Protein AF-A0A183J7Q9-F1 (afdb_monomer)

pLDDT: mean 92.28, std 7.77, range [55.44, 98.06]

Nearest PDB structures (foldseek):
  7unr-assembly1_g  TM=3.067E-01  e=5.988E+00  Pseudomonas aerugin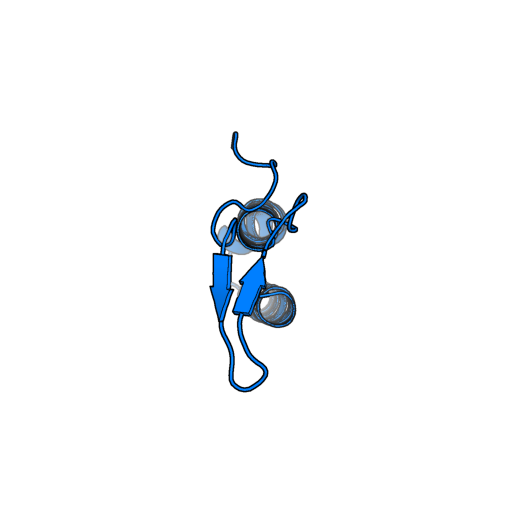osa PAO1
  8uu4-assembly1_g  TM=2.586E-01  e=5.596E+00  Listeria innocua

Mean predicted aligned error: 4.78 Å

InterPro domains:
  IPR005817 Wnt [PF00110] (2-66)
  IPR005817 Wnt [PTHR12027] (1-66)

Foldseek 3Di:
DPPQFFDPPAAAWDADPVGIDTDDDGHGPLVVVLVVLCCPVLVVLVVDPDPVSVVSNVVSVVVSVVSD

Sequence (68 aa):
MSDCHCDTRRVGRDSDASGEFFWGGCADNVHYAATFARRFIDSKDRKSRDGRALMNLHNNRAGRKVTL

Secondary structure (DSSP, 8-state):
----S-B-SS-EEEEETTEEEEE-S-B--HHHHHHHHHHHHTTTGGG--SHHHHHHHHHHHHHHHHT-

Organism: NCBI:txid241478

Structure (mmCIF, N/CA/C/O backbone):
data_AF-A0A183J7Q9-F1
#
_entry.id   AF-A0A183J7Q9-F1
#
loop_
_atom_site.group_PDB
_atom_site.id
_atom_site.type_symbol
_atom_site.label_atom_id
_atom_site.label_alt_id
_atom_site.label_comp_id
_atom_site.label_asym_id
_atom_site.label_entity_id
_atom_site.label_seq_id
_atom_site.pdbx_PDB_ins_code
_atom_site.Cartn_x
_atom_site.Cartn_y
_atom_site.Cartn_z
_atom_site.occupancy
_atom_site.B_iso_or_equiv
_atom_site.auth_seq_id
_atom_site.auth_comp_id
_atom_site.auth_asym_id
_atom_site.auth_atom_id
_atom_site.pdbx_PDB_model_num
ATOM 1 N N . MET A 1 1 ? 4.765 12.778 8.622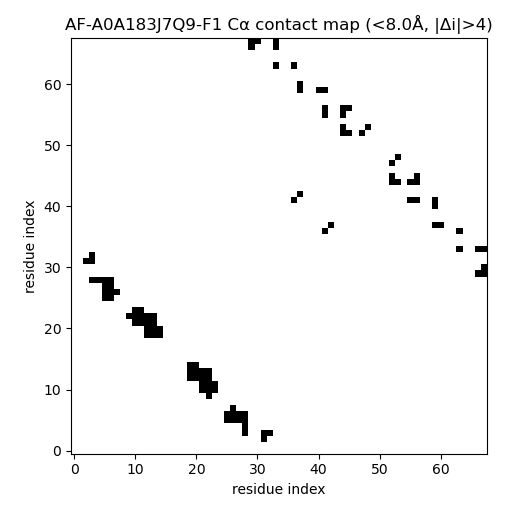 1.00 55.44 1 MET A N 1
ATOM 2 C CA . MET A 1 1 ? 4.403 11.785 7.582 1.00 55.44 1 MET A CA 1
ATOM 3 C C . MET A 1 1 ? 4.718 12.430 6.249 1.00 55.44 1 MET A C 1
ATOM 5 O O . MET A 1 1 ? 3.824 12.992 5.645 1.00 55.44 1 MET A O 1
ATOM 9 N N . SER A 1 2 ? 5.993 12.457 5.872 1.00 59.66 2 SER A N 1
ATOM 10 C CA . SER A 1 2 ? 6.498 13.302 4.778 1.00 59.66 2 SER A CA 1
ATOM 11 C C . SER A 1 2 ? 6.989 12.520 3.556 1.00 59.66 2 SER A C 1
ATOM 13 O O . SER A 1 2 ? 7.479 13.140 2.629 1.00 59.66 2 SER A O 1
ATOM 15 N N . ASP A 1 3 ? 6.809 11.197 3.520 1.00 70.62 3 ASP A N 1
ATOM 16 C CA . ASP A 1 3 ? 7.274 10.334 2.421 1.00 70.62 3 ASP A CA 1
ATOM 17 C C . ASP A 1 3 ? 6.102 9.652 1.698 1.00 70.62 3 ASP A C 1
ATOM 19 O O . ASP A 1 3 ? 5.973 8.433 1.701 1.00 70.62 3 ASP A O 1
ATOM 23 N N . CYS A 1 4 ? 5.202 10.441 1.103 1.00 84.38 4 CYS A N 1
ATOM 24 C CA . CYS A 1 4 ? 4.185 9.933 0.166 1.00 84.38 4 CYS A CA 1
ATOM 25 C C . CYS A 1 4 ? 4.677 9.902 -1.293 1.00 84.38 4 CYS A C 1
ATOM 27 O O . CYS A 1 4 ? 3.868 9.809 -2.213 1.00 84.38 4 CYS A O 1
ATOM 29 N N . HIS A 1 5 ? 5.987 10.037 -1.509 1.00 90.56 5 HIS A N 1
ATOM 30 C CA . HIS A 1 5 ? 6.590 10.054 -2.836 1.00 90.56 5 HIS A CA 1
ATOM 31 C C . HIS A 1 5 ? 6.818 8.633 -3.385 1.00 90.56 5 HIS A C 1
ATOM 33 O O . HIS A 1 5 ? 6.538 7.641 -2.706 1.00 90.56 5 HIS A O 1
ATOM 39 N N . CYS A 1 6 ? 7.333 8.560 -4.615 1.00 92.94 6 CYS A N 1
ATOM 40 C CA . CYS A 1 6 ? 7.751 7.338 -5.290 1.00 92.94 6 CYS A CA 1
ATOM 41 C C . CYS A 1 6 ? 8.642 6.465 -4.403 1.00 92.94 6 CYS A C 1
ATOM 43 O O . CYS A 1 6 ? 9.467 6.961 -3.632 1.00 92.94 6 CYS A O 1
ATOM 45 N N . ASP A 1 7 ? 8.497 5.155 -4.551 1.00 91.94 7 ASP A N 1
ATOM 46 C CA . ASP A 1 7 ? 9.383 4.191 -3.924 1.00 91.94 7 ASP A CA 1
ATOM 47 C C . ASP A 1 7 ? 10.748 4.168 -4.620 1.00 91.94 7 ASP A C 1
ATOM 49 O O . ASP A 1 7 ? 10.855 3.876 -5.810 1.00 91.94 7 ASP A O 1
ATOM 53 N N . THR A 1 8 ? 11.801 4.459 -3.861 1.00 90.56 8 THR A N 1
ATOM 54 C CA . THR A 1 8 ? 13.185 4.533 -4.346 1.00 90.56 8 THR A CA 1
ATOM 55 C C . THR A 1 8 ? 13.994 3.275 -4.036 1.00 90.56 8 THR A C 1
ATOM 57 O O . THR A 1 8 ? 15.198 3.239 -4.280 1.00 90.56 8 THR A O 1
ATOM 60 N N . ARG A 1 9 ? 13.363 2.216 -3.507 1.00 89.62 9 ARG A N 1
ATOM 61 C CA . ARG A 1 9 ? 14.055 0.958 -3.170 1.00 89.62 9 ARG A CA 1
ATOM 62 C C . ARG A 1 9 ? 14.569 0.191 -4.390 1.00 89.62 9 ARG A C 1
ATOM 64 O O . ARG A 1 9 ? 15.480 -0.617 -4.236 1.00 89.62 9 ARG A O 1
ATOM 71 N N . ARG A 1 10 ? 13.987 0.409 -5.574 1.00 88.50 10 ARG A N 1
ATOM 72 C CA . ARG A 1 10 ? 14.429 -0.183 -6.845 1.00 88.50 10 ARG A CA 1
ATOM 73 C C . ARG A 1 10 ? 14.466 0.879 -7.935 1.00 88.50 10 ARG A C 1
ATOM 75 O O . ARG A 1 10 ? 13.428 1.331 -8.400 1.00 88.50 10 ARG A O 1
ATOM 82 N N . VAL A 1 11 ? 15.671 1.269 -8.327 1.00 91.56 11 VAL A N 1
ATOM 83 C CA . VAL A 1 11 ? 15.950 2.250 -9.382 1.00 91.56 11 VAL A CA 1
ATOM 84 C C . VAL A 1 11 ? 17.286 1.902 -10.025 1.00 91.56 11 VAL A C 1
ATOM 86 O O . VAL A 1 11 ? 18.206 1.458 -9.341 1.00 91.56 11 VAL A O 1
ATOM 89 N N . GLY A 1 12 ? 17.406 2.128 -11.331 1.00 93.25 12 GLY A N 1
ATOM 90 C CA . GLY A 1 12 ? 18.630 1.850 -12.074 1.00 93.25 12 GLY A CA 1
ATOM 91 C C . GLY A 1 12 ? 18.760 0.389 -12.505 1.00 93.25 12 GLY A C 1
ATOM 92 O O . GLY A 1 12 ? 17.771 -0.323 -12.648 1.00 93.25 12 GLY A O 1
ATOM 93 N N . ARG A 1 13 ? 19.993 -0.031 -12.789 1.00 95.25 13 ARG A N 1
ATOM 94 C CA . ARG A 1 13 ? 20.301 -1.334 -13.393 1.00 95.25 13 ARG A CA 1
ATOM 95 C C . ARG A 1 13 ? 20.038 -2.484 -12.420 1.00 95.25 13 ARG A C 1
ATOM 97 O O . ARG A 1 13 ? 20.440 -2.406 -11.264 1.00 95.25 13 A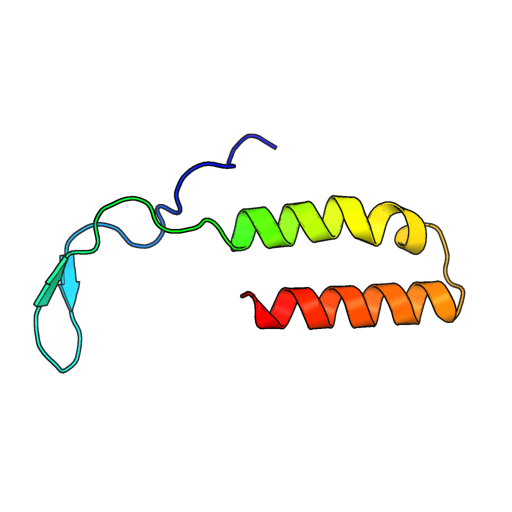RG A O 1
ATOM 104 N N . ASP A 1 14 ? 19.430 -3.549 -12.919 1.00 95.56 14 ASP A N 1
ATOM 105 C CA . ASP A 1 14 ? 19.192 -4.808 -12.210 1.00 95.56 14 ASP A CA 1
ATOM 106 C C . ASP A 1 14 ? 19.293 -5.983 -13.201 1.00 95.56 14 ASP A C 1
ATOM 108 O O . ASP A 1 14 ? 19.438 -5.773 -14.412 1.00 95.56 14 ASP A O 1
ATOM 112 N N . SER A 1 15 ? 19.276 -7.218 -12.711 1.00 95.94 15 SER A N 1
ATOM 113 C CA . SER A 1 15 ? 19.353 -8.403 -13.564 1.00 95.94 15 SER A CA 1
ATOM 114 C C . SER A 1 15 ? 18.558 -9.584 -13.020 1.00 95.94 15 SER A C 1
ATOM 116 O O . SER A 1 15 ? 18.422 -9.783 -11.814 1.00 95.94 15 SER A O 1
ATOM 118 N N . ASP A 1 16 ? 18.024 -10.387 -13.937 1.00 95.25 16 ASP A N 1
ATOM 119 C CA . ASP A 1 16 ? 17.354 -11.646 -13.630 1.00 95.25 16 ASP A CA 1
ATOM 120 C C . ASP A 1 16 ? 17.800 -12.766 -14.588 1.00 95.25 16 ASP A C 1
ATOM 122 O O . ASP A 1 16 ? 18.750 -12.612 -15.360 1.00 95.25 16 ASP A O 1
ATOM 126 N N . ALA A 1 17 ? 17.141 -13.928 -14.523 1.00 96.88 17 ALA A N 1
ATOM 127 C CA . ALA A 1 17 ? 17.461 -15.084 -15.367 1.00 96.88 17 ALA A CA 1
ATOM 128 C C . ALA A 1 17 ? 17.342 -14.806 -16.882 1.00 96.88 17 ALA A C 1
ATOM 130 O O . ALA A 1 17 ? 17.865 -15.576 -17.686 1.00 96.88 17 ALA A O 1
ATOM 131 N N . SER A 1 18 ? 16.669 -13.723 -17.267 1.00 95.62 18 SER A N 1
ATOM 132 C CA . SER A 1 18 ? 16.449 -13.286 -18.646 1.00 95.62 18 SER A CA 1
ATOM 133 C C . SER A 1 18 ? 17.488 -12.260 -19.118 1.00 95.62 18 SER A C 1
ATOM 135 O O . SER A 1 18 ? 17.517 -11.940 -20.306 1.00 95.62 18 SER A O 1
ATOM 137 N N . GLY A 1 19 ? 18.345 -11.750 -18.224 1.00 96.50 19 GLY A N 1
ATOM 138 C CA . GLY A 1 19 ? 19.406 -10.792 -18.538 1.00 96.50 19 GLY A CA 1
ATOM 139 C C . GLY A 1 19 ? 19.336 -9.503 -17.719 1.00 96.50 19 GLY A C 1
ATOM 140 O O . GLY A 1 19 ? 18.793 -9.463 -16.617 1.00 96.50 19 GLY A O 1
ATOM 141 N N . GLU A 1 20 ? 19.940 -8.439 -18.246 1.00 97.38 20 GLU A N 1
ATOM 142 C CA . GLU A 1 20 ? 19.994 -7.132 -17.587 1.00 97.38 20 GLU A CA 1
ATOM 143 C C . GLU A 1 20 ? 18.833 -6.231 -17.999 1.00 97.38 20 GLU A C 1
ATOM 145 O O . GLU A 1 20 ? 18.437 -6.188 -19.165 1.00 97.38 20 GLU A O 1
ATOM 150 N N . PHE A 1 21 ? 18.338 -5.446 -17.048 1.00 95.62 21 PHE A N 1
ATOM 151 C CA . PHE A 1 21 ? 17.288 -4.464 -17.273 1.00 95.62 21 PHE A CA 1
ATOM 152 C C . PHE A 1 21 ? 17.477 -3.235 -16.373 1.00 95.62 21 PHE A C 1
ATOM 154 O O . PHE A 1 21 ? 18.392 -3.170 -15.551 1.00 95.62 21 PHE A O 1
ATOM 161 N N . PHE A 1 22 ? 16.630 -2.221 -16.553 1.00 95.25 22 PHE A N 1
ATOM 162 C CA . PHE A 1 22 ? 16.671 -0.990 -15.766 1.00 95.25 22 PHE A CA 1
ATOM 163 C C . PHE A 1 22 ? 15.309 -0.706 -15.133 1.00 95.25 22 PHE A C 1
ATOM 165 O O . PHE A 1 22 ? 14.310 -0.545 -15.833 1.00 95.25 22 PHE A O 1
ATOM 172 N N . TRP A 1 23 ? 15.283 -0.584 -13.807 1.00 94.44 23 TRP A N 1
ATOM 173 C CA . TRP A 1 23 ? 14.190 0.038 -13.073 1.00 94.44 23 TRP A CA 1
ATOM 174 C C . TRP A 1 23 ? 14.185 1.545 -13.339 1.00 94.44 23 TRP A C 1
ATOM 176 O O . TRP A 1 23 ? 15.205 2.225 -13.189 1.00 94.44 23 TRP A O 1
ATOM 186 N N . GLY A 1 24 ? 13.023 2.085 -13.688 1.00 92.12 24 GLY A N 1
ATOM 187 C CA . GLY A 1 24 ? 12.827 3.513 -13.914 1.00 92.12 24 GLY A CA 1
ATOM 188 C C . GLY A 1 24 ? 11.394 3.943 -13.621 1.00 92.12 24 GLY A C 1
ATOM 189 O O . GLY A 1 24 ? 10.531 3.120 -13.322 1.00 92.12 24 GLY A O 1
ATOM 190 N N . GLY A 1 25 ? 11.143 5.248 -13.716 1.00 92.44 25 GLY A N 1
ATOM 191 C CA . GLY A 1 25 ? 9.838 5.836 -13.418 1.00 92.44 25 GLY A CA 1
ATOM 192 C C . GLY A 1 25 ? 9.592 6.024 -11.920 1.00 92.44 25 GLY A C 1
ATOM 193 O O . GLY A 1 25 ? 10.513 6.299 -11.155 1.00 92.44 25 GLY A O 1
ATOM 194 N N . CYS A 1 26 ? 8.325 5.919 -11.522 1.00 92.44 26 CYS A N 1
ATOM 195 C CA . CYS A 1 26 ? 7.860 6.108 -10.152 1.00 92.44 26 CYS A CA 1
ATOM 196 C C . CYS A 1 26 ? 7.129 4.842 -9.704 1.00 92.44 26 CYS A C 1
ATOM 198 O O . CYS A 1 26 ? 6.020 4.582 -10.165 1.00 92.44 26 CYS A O 1
ATOM 200 N N . ALA A 1 27 ? 7.759 4.045 -8.841 1.00 93.06 27 ALA A N 1
ATOM 201 C CA . ALA A 1 27 ? 7.118 2.876 -8.252 1.00 93.06 27 ALA A CA 1
ATOM 202 C C . ALA A 1 27 ? 6.198 3.284 -7.092 1.00 93.06 27 ALA A C 1
ATOM 204 O O . ALA A 1 27 ? 6.497 4.219 -6.341 1.00 93.06 27 ALA A O 1
ATOM 205 N N . ASP A 1 28 ? 5.094 2.560 -6.923 1.00 92.38 28 ASP A N 1
ATOM 206 C CA . ASP A 1 28 ? 4.152 2.808 -5.836 1.00 92.38 28 ASP A CA 1
ATOM 207 C C . ASP A 1 28 ? 4.785 2.524 -4.470 1.00 92.38 28 ASP A C 1
ATOM 209 O O . ASP A 1 28 ? 5.283 1.430 -4.188 1.00 92.38 28 ASP A O 1
ATOM 213 N N . ASN A 1 29 ? 4.695 3.493 -3.558 1.00 93.00 29 ASN A N 1
ATOM 214 C CA . ASN A 1 29 ? 5.167 3.334 -2.186 1.00 93.00 29 ASN A CA 1
ATOM 215 C C . ASN A 1 29 ? 4.128 2.610 -1.313 1.00 93.00 29 ASN A C 1
ATOM 217 O O . ASN A 1 29 ? 3.499 3.179 -0.412 1.00 93.00 29 ASN A O 1
ATOM 221 N N . VAL A 1 30 ? 3.959 1.312 -1.572 1.00 92.06 30 VAL A N 1
ATOM 222 C CA . VAL A 1 30 ? 3.017 0.437 -0.849 1.00 92.06 30 VAL A CA 1
ATOM 223 C C . VAL A 1 30 ? 3.331 0.339 0.648 1.00 92.06 30 VAL A C 1
ATOM 225 O O . VAL A 1 30 ? 2.426 0.203 1.474 1.00 92.06 30 VAL A O 1
ATOM 228 N N . HIS A 1 31 ? 4.600 0.495 1.037 1.00 90.56 31 HIS A N 1
ATOM 229 C CA . HIS A 1 31 ? 5.007 0.499 2.441 1.00 90.56 31 HIS A CA 1
ATOM 230 C C . HIS A 1 31 ? 4.490 1.739 3.187 1.00 90.56 31 HIS A C 1
ATOM 232 O O . HIS A 1 31 ? 3.971 1.631 4.310 1.00 90.56 31 HIS A O 1
ATOM 238 N N . TYR A 1 32 ? 4.587 2.917 2.560 1.00 92.12 32 TYR A N 1
ATOM 239 C CA . TYR A 1 32 ? 3.966 4.133 3.076 1.00 92.12 32 TYR A CA 1
ATOM 240 C C . TYR A 1 32 ? 2.453 3.949 3.201 1.00 92.12 32 TYR A C 1
ATOM 242 O O . TYR A 1 32 ? 1.907 4.170 4.287 1.00 92.12 32 TYR A O 1
ATOM 250 N N . ALA A 1 33 ? 1.790 3.479 2.140 1.00 91.94 33 ALA A N 1
ATOM 251 C CA . ALA A 1 33 ? 0.340 3.293 2.118 1.00 91.94 33 ALA A CA 1
ATOM 252 C C . ALA A 1 33 ? -0.139 2.337 3.227 1.00 91.94 33 ALA A C 1
ATOM 254 O O . ALA A 1 33 ? -1.046 2.672 3.994 1.00 91.94 33 ALA A O 1
ATOM 255 N N . ALA A 1 34 ? 0.523 1.189 3.407 1.00 93.69 34 ALA A N 1
ATOM 256 C CA . ALA A 1 34 ? 0.198 0.235 4.467 1.00 93.69 34 ALA A CA 1
ATOM 257 C C . ALA A 1 34 ? 0.417 0.826 5.871 1.00 93.69 34 ALA A C 1
ATOM 259 O O . ALA A 1 34 ? -0.382 0.605 6.790 1.00 93.69 34 ALA A O 1
ATOM 260 N N . THR A 1 35 ? 1.480 1.615 6.054 1.00 92.69 35 THR A N 1
ATOM 261 C CA . THR A 1 35 ? 1.761 2.292 7.327 1.00 92.69 35 THR A CA 1
ATOM 262 C C . THR A 1 35 ? 0.730 3.374 7.634 1.00 92.69 35 THR A C 1
ATOM 264 O O . THR A 1 35 ? 0.277 3.469 8.780 1.00 92.69 35 THR A O 1
ATOM 267 N N . PHE A 1 36 ? 0.341 4.162 6.630 1.00 93.75 36 PHE A N 1
ATOM 268 C CA . PHE A 1 36 ? -0.730 5.149 6.721 1.00 93.75 36 PHE A CA 1
ATOM 269 C C . PHE A 1 36 ? -2.045 4.476 7.121 1.00 93.75 36 PHE A C 1
ATOM 271 O O . PHE A 1 36 ? -2.622 4.824 8.152 1.00 93.75 36 PHE A O 1
ATOM 278 N N . ALA A 1 37 ? -2.463 3.447 6.376 1.00 94.38 37 ALA A N 1
ATOM 279 C CA . ALA A 1 37 ? -3.700 2.714 6.620 1.00 94.38 37 ALA A CA 1
ATOM 280 C C . ALA A 1 37 ? -3.732 2.116 8.031 1.00 94.38 37 ALA A C 1
ATOM 282 O O . ALA A 1 37 ? -4.730 2.238 8.735 1.00 94.38 37 ALA A O 1
ATOM 283 N N . ARG A 1 38 ? -2.616 1.545 8.502 1.00 95.31 38 ARG A N 1
ATOM 284 C CA . ARG A 1 38 ? -2.492 1.057 9.883 1.00 95.31 38 ARG A CA 1
ATOM 285 C C . ARG A 1 38 ? -2.675 2.163 10.918 1.00 95.31 38 ARG A C 1
ATOM 287 O O . ARG A 1 38 ? -3.305 1.936 11.941 1.00 95.31 38 ARG A O 1
ATOM 294 N N . ARG A 1 39 ? -2.089 3.343 10.711 1.00 95.00 39 ARG A N 1
ATOM 295 C CA . ARG A 1 39 ? -2.219 4.454 11.669 1.00 95.00 39 ARG A CA 1
ATOM 296 C C . ARG A 1 39 ? -3.637 5.013 11.693 1.00 95.00 39 ARG A C 1
ATOM 298 O O . ARG A 1 39 ? -4.127 5.321 12.773 1.00 95.00 39 ARG A O 1
ATOM 305 N N . PHE A 1 40 ? -4.265 5.127 10.527 1.00 95.31 40 PHE A N 1
ATOM 306 C CA . PHE A 1 40 ? -5.585 5.722 10.374 1.00 95.31 40 PHE A CA 1
ATOM 307 C C . PHE A 1 40 ? -6.710 4.757 10.771 1.00 95.31 40 PHE A C 1
ATOM 309 O O . PHE A 1 40 ? -7.456 5.041 11.706 1.00 95.31 40 PHE A O 1
ATOM 316 N N . ILE A 1 41 ? -6.799 3.595 10.118 1.00 96.38 41 ILE A N 1
ATOM 317 C CA . ILE A 1 41 ? -7.906 2.641 10.285 1.00 96.38 41 ILE A CA 1
ATOM 318 C C . ILE A 1 41 ? -7.880 2.020 11.688 1.00 96.38 41 ILE A C 1
ATOM 320 O O . ILE A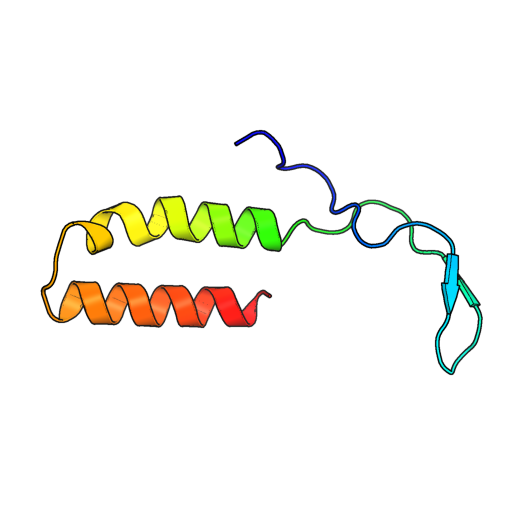 1 41 ? -8.900 2.006 12.369 1.00 96.38 41 ILE A O 1
ATOM 324 N N . ASP A 1 42 ? -6.711 1.589 12.177 1.00 97.06 42 ASP A N 1
ATOM 325 C CA . ASP A 1 42 ? -6.617 0.919 13.486 1.00 97.06 42 ASP A CA 1
ATOM 326 C C . ASP A 1 42 ? -6.758 1.903 14.671 1.00 97.06 42 ASP A C 1
ATOM 328 O O . ASP A 1 42 ? -6.769 1.483 15.829 1.00 97.06 42 ASP A O 1
ATOM 332 N N . SER A 1 43 ? -6.829 3.219 14.428 1.00 96.19 43 SER A N 1
ATOM 333 C CA . SER A 1 43 ? -6.815 4.247 15.484 1.00 96.19 43 SER A CA 1
ATOM 334 C C . SER A 1 43 ? -7.941 4.086 16.511 1.00 96.19 43 SER A C 1
ATOM 336 O O . SER A 1 43 ? -7.730 4.329 17.703 1.00 96.19 43 SER A O 1
ATOM 338 N N . LYS A 1 44 ? -9.122 3.651 16.058 1.00 92.81 44 LYS A N 1
ATOM 339 C CA . LYS A 1 44 ? -10.296 3.426 16.903 1.00 92.81 44 LYS A CA 1
ATOM 340 C C . LYS A 1 44 ? -10.163 2.139 17.717 1.00 92.81 44 LYS A C 1
ATOM 342 O O . LYS A 1 44 ? -10.355 2.168 18.930 1.00 92.81 44 LYS A O 1
ATOM 347 N N . ASP A 1 45 ? -9.790 1.038 17.068 1.00 96.19 45 ASP A N 1
ATOM 348 C CA . ASP A 1 45 ? -9.738 -0.284 17.700 1.00 96.19 45 ASP A CA 1
ATOM 349 C C . ASP A 1 45 ? -8.559 -0.427 18.677 1.00 96.19 45 ASP A C 1
ATOM 351 O O . ASP A 1 45 ? -8.668 -1.137 19.669 1.00 96.19 45 ASP A O 1
ATOM 355 N N . ARG A 1 46 ? -7.452 0.311 18.486 1.00 92.81 46 ARG A N 1
ATOM 356 C CA . ARG A 1 46 ? -6.282 0.268 19.394 1.00 92.81 46 ARG A CA 1
ATOM 357 C C . ARG A 1 46 ? -6.557 0.748 20.818 1.00 92.81 46 ARG A C 1
ATOM 359 O O . ARG A 1 46 ? -5.747 0.477 21.702 1.00 92.81 46 ARG A O 1
ATOM 366 N N . LYS A 1 47 ? -7.651 1.480 21.040 1.00 92.44 47 LYS A N 1
ATOM 367 C CA . LYS A 1 47 ? -8.051 1.966 22.369 1.00 92.44 47 LYS A CA 1
ATOM 368 C C . LYS A 1 47 ? -8.863 0.934 23.158 1.00 92.44 47 LYS A C 1
ATOM 370 O O . LYS A 1 47 ? -9.016 1.106 24.362 1.00 92.44 47 LYS A O 1
ATOM 375 N N . SER A 1 48 ? -9.371 -0.111 22.501 1.00 92.75 48 SER A N 1
ATOM 376 C CA . SER A 1 48 ? -10.175 -1.165 23.123 1.00 92.75 48 SER A CA 1
ATOM 377 C C . SER A 1 48 ? -9.432 -2.502 23.122 1.00 92.75 48 SER A C 1
ATOM 379 O O . SER A 1 48 ? -8.559 -2.759 22.295 1.00 92.75 48 SER A O 1
ATOM 381 N N . ARG A 1 49 ? -9.786 -3.366 24.074 1.00 91.75 49 ARG A N 1
ATOM 382 C CA . ARG A 1 49 ? -9.344 -4.768 24.136 1.00 91.75 49 ARG A CA 1
ATOM 383 C C . ARG A 1 49 ? -10.510 -5.752 24.058 1.00 91.75 49 ARG A C 1
ATOM 385 O O . ARG A 1 49 ? -10.346 -6.917 24.405 1.00 91.75 49 ARG A O 1
ATOM 392 N N . ASP A 1 50 ? -11.681 -5.290 23.626 1.00 96.19 50 ASP A N 1
ATOM 393 C CA . ASP A 1 50 ? -12.818 -6.173 23.386 1.00 96.19 50 ASP A CA 1
ATOM 394 C C . ASP A 1 50 ? -12.576 -7.104 22.179 1.00 96.19 50 ASP A C 1
ATOM 396 O O . ASP A 1 50 ? -11.701 -6.875 21.336 1.00 96.19 50 ASP A O 1
ATOM 400 N N . GLY A 1 51 ? -13.357 -8.185 22.098 1.00 97.31 51 GLY A N 1
ATOM 401 C CA . GLY A 1 51 ? -13.200 -9.191 21.045 1.00 97.31 51 GLY A CA 1
ATOM 402 C C . GLY A 1 51 ? -13.394 -8.634 19.630 1.00 97.31 51 GLY A C 1
ATOM 403 O O . GLY A 1 51 ? -12.723 -9.080 18.699 1.00 97.31 51 GLY A O 1
ATOM 404 N N . ARG A 1 52 ? -14.251 -7.618 19.459 1.00 96.69 52 ARG A N 1
ATOM 405 C CA . ARG A 1 52 ? -14.502 -6.988 18.156 1.00 96.69 52 ARG A CA 1
ATOM 406 C C . ARG A 1 52 ? -13.303 -6.156 17.714 1.00 96.69 52 ARG A C 1
ATOM 408 O O . ARG A 1 52 ? -12.897 -6.259 16.562 1.00 96.69 52 ARG A O 1
ATOM 415 N N . ALA A 1 53 ? -12.716 -5.378 18.615 1.00 97.44 53 ALA A N 1
ATOM 416 C CA . ALA A 1 53 ? -11.519 -4.594 18.354 1.00 97.44 53 ALA A CA 1
ATOM 417 C C . ALA A 1 53 ? -10.347 -5.503 17.961 1.00 97.44 53 ALA A C 1
ATOM 419 O O .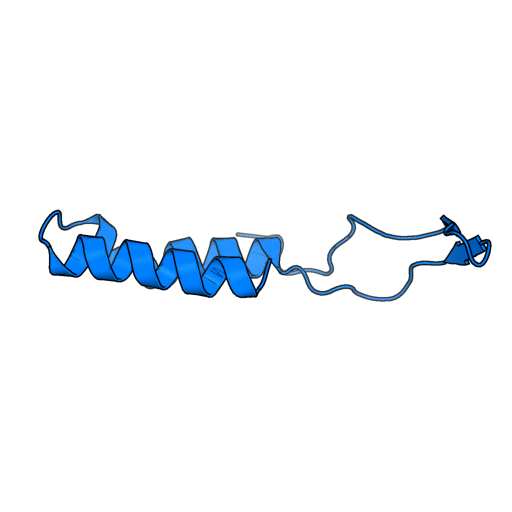 ALA A 1 53 ? -9.651 -5.231 16.984 1.00 97.44 53 ALA A O 1
ATOM 420 N N . LEU A 1 54 ? -10.169 -6.634 18.652 1.00 97.62 54 LEU A N 1
ATOM 421 C CA . LEU A 1 54 ? -9.139 -7.618 18.304 1.00 97.62 54 LEU A CA 1
ATOM 422 C C . LEU A 1 54 ? -9.381 -8.260 16.927 1.00 97.62 54 LEU A C 1
ATOM 424 O O . LEU A 1 54 ? -8.440 -8.367 16.138 1.00 97.62 54 LEU A O 1
ATOM 428 N N . MET A 1 55 ? -10.627 -8.629 16.608 1.00 98.06 55 MET A N 1
ATOM 429 C CA . MET A 1 55 ? -11.005 -9.131 15.281 1.00 98.06 55 MET A CA 1
ATOM 430 C C . MET A 1 55 ? -10.752 -8.084 14.188 1.00 98.06 55 MET A C 1
ATOM 432 O O . MET A 1 55 ? -10.162 -8.403 13.158 1.00 98.06 55 MET A O 1
ATOM 436 N N . ASN A 1 56 ? -11.143 -6.828 14.414 1.00 97.88 56 ASN A N 1
ATOM 437 C CA . ASN A 1 56 ? -10.918 -5.734 13.472 1.00 97.88 56 ASN A CA 1
ATOM 438 C C . ASN A 1 56 ? -9.421 -5.525 13.217 1.00 97.88 56 ASN A C 1
ATOM 440 O O . ASN A 1 56 ? -8.995 -5.494 12.066 1.00 97.88 56 ASN A O 1
ATOM 444 N N . LEU A 1 57 ? -8.596 -5.460 14.268 1.00 97.69 57 LEU A N 1
ATOM 445 C CA . LEU A 1 57 ? -7.140 -5.330 14.134 1.00 97.69 57 LEU A CA 1
ATOM 446 C C . LEU A 1 57 ? -6.524 -6.500 13.356 1.00 97.69 57 LEU A C 1
ATOM 448 O O . LEU A 1 57 ? -5.623 -6.293 12.537 1.00 97.69 57 LEU A O 1
ATOM 452 N N . HIS A 1 58 ? -7.009 -7.721 13.593 1.00 97.06 58 HIS A N 1
ATOM 453 C CA . HIS A 1 58 ? -6.590 -8.906 12.851 1.00 97.06 58 HIS A CA 1
ATOM 454 C C . HIS A 1 58 ? -6.955 -8.797 11.365 1.00 97.06 58 HIS A C 1
ATOM 456 O O . HIS A 1 58 ? -6.072 -8.900 10.511 1.00 97.06 58 HIS A O 1
ATOM 462 N N . ASN A 1 59 ? -8.222 -8.518 11.056 1.00 97.56 59 ASN A N 1
ATOM 463 C CA . ASN A 1 59 ? -8.727 -8.427 9.686 1.00 97.56 59 ASN A CA 1
ATOM 464 C C . ASN A 1 59 ? -8.072 -7.273 8.915 1.00 97.56 59 ASN A C 1
ATOM 466 O O . ASN A 1 59 ? -7.635 -7.455 7.779 1.00 97.56 59 ASN A O 1
ATOM 470 N N . ASN A 1 60 ? -7.894 -6.114 9.551 1.00 96.94 60 ASN A N 1
ATOM 471 C CA . ASN A 1 60 ? -7.197 -4.973 8.959 1.00 96.94 60 ASN A CA 1
ATOM 472 C C . ASN A 1 60 ? -5.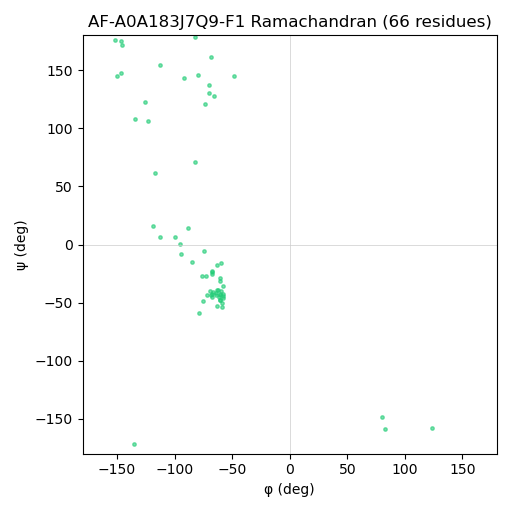731 -5.313 8.653 1.00 96.94 60 ASN A C 1
ATOM 474 O O . ASN A 1 60 ? -5.194 -4.914 7.618 1.00 96.94 60 ASN A O 1
ATOM 478 N N . ARG A 1 61 ? -5.058 -6.069 9.535 1.00 96.69 61 ARG A N 1
ATOM 479 C CA . ARG A 1 61 ? -3.697 -6.559 9.275 1.00 96.69 61 ARG A CA 1
A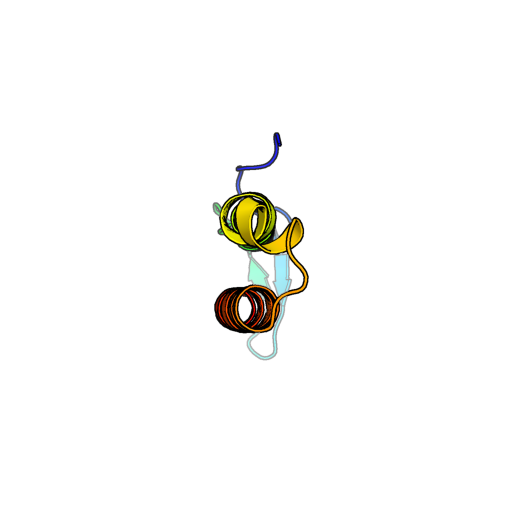TOM 480 C C . ARG A 1 61 ? -3.670 -7.559 8.123 1.00 96.69 61 ARG A C 1
ATOM 482 O O . ARG A 1 61 ? -2.737 -7.490 7.329 1.00 96.69 61 ARG A O 1
ATOM 489 N N . ALA A 1 62 ? -4.642 -8.466 8.041 1.00 97.00 62 ALA A N 1
ATOM 490 C CA . ALA A 1 62 ? -4.750 -9.420 6.943 1.00 97.00 62 ALA A CA 1
ATOM 491 C C . ALA A 1 62 ? -4.915 -8.693 5.600 1.00 97.00 62 ALA A C 1
ATOM 493 O O . ALA A 1 62 ? -4.137 -8.944 4.685 1.00 97.00 62 ALA A O 1
ATOM 494 N N . GLY A 1 63 ? -5.816 -7.707 5.524 1.00 95.94 63 GLY A N 1
ATOM 495 C CA . GLY A 1 63 ? -6.013 -6.894 4.320 1.00 95.94 63 GLY A CA 1
ATOM 496 C C . GLY A 1 63 ? -4.739 -6.175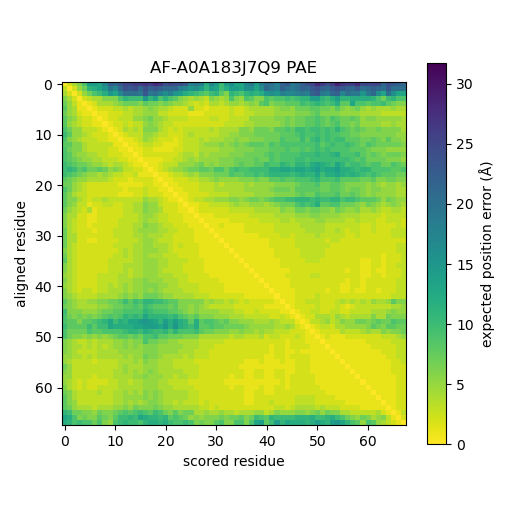 3.866 1.00 95.94 63 GLY A C 1
ATOM 497 O O . GLY A 1 63 ? -4.375 -6.241 2.698 1.00 95.94 63 GLY A O 1
ATOM 498 N N . ARG A 1 64 ? -3.986 -5.573 4.797 1.00 95.75 64 ARG A N 1
ATOM 499 C CA . ARG A 1 64 ? -2.710 -4.905 4.468 1.00 95.75 64 ARG A CA 1
ATOM 500 C C . ARG A 1 64 ? -1.596 -5.853 4.020 1.00 95.75 64 ARG A C 1
ATOM 502 O O . ARG A 1 64 ? -0.652 -5.392 3.396 1.00 95.75 64 ARG A O 1
ATOM 509 N N . LYS A 1 65 ? -1.647 -7.143 4.367 1.00 93.75 65 LYS A N 1
ATOM 510 C CA . LYS A 1 65 ? -0.640 -8.117 3.910 1.00 93.75 65 LYS A CA 1
ATOM 511 C C . LYS A 1 65 ? -0.834 -8.524 2.455 1.00 93.75 65 LYS A C 1
ATOM 513 O O . LYS A 1 65 ? 0.138 -8.900 1.827 1.00 93.75 65 LYS A O 1
ATOM 518 N N . VAL A 1 66 ? -2.059 -8.463 1.937 1.00 89.88 66 VAL A N 1
ATOM 519 C CA . VAL A 1 66 ? -2.340 -8.784 0.527 1.00 89.88 66 VAL A CA 1
ATOM 520 C C . VAL A 1 66 ? -1.720 -7.741 -0.412 1.00 89.88 66 VAL A C 1
ATOM 522 O O . VAL A 1 66 ? -1.426 -8.042 -1.560 1.00 89.88 66 VAL A O 1
ATOM 525 N N . THR A 1 67 ? -1.504 -6.520 0.081 1.00 76.31 67 THR A N 1
ATOM 526 C CA . THR A 1 67 ? -0.957 -5.391 -0.685 1.00 76.31 67 THR A CA 1
ATOM 527 C C . THR A 1 67 ? 0.561 -5.209 -0.551 1.00 76.31 67 THR A C 1
ATOM 529 O O . THR A 1 67 ? 1.081 -4.229 -1.080 1.00 76.31 67 THR A O 1
ATOM 532 N N . LEU A 1 68 ? 1.250 -6.060 0.222 1.00 76.06 68 LEU A N 1
ATOM 533 C CA . LEU A 1 68 ? 2.681 -5.936 0.546 1.00 76.06 68 LEU A CA 1
ATOM 534 C C . LEU A 1 68 ? 3.522 -7.049 -0.074 1.00 76.06 68 LEU A C 1
ATOM 536 O O . LEU A 1 68 ? 3.004 -8.178 -0.192 1.00 76.06 68 LEU A O 1
#

Solvent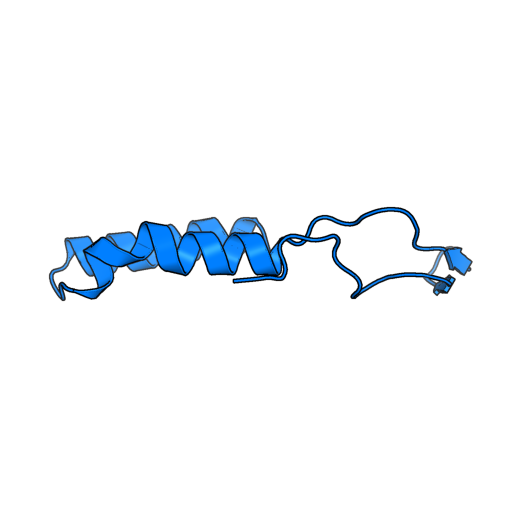-accessible surface area (backbone atoms only — not comparable to full-atom values): 4231 Å² total; per-residue (Å²): 140,87,68,88,55,63,36,75,92,66,63,45,78,48,73,57,100,92,44,78,50,70,44,74,89,74,43,81,37,48,67,48,52,45,52,49,49,52,59,60,68,41,55,68,37,72,77,48,87,50,73,64,29,53,51,48,53,50,50,56,50,54,58,48,53,77,66,103

Radius of gyration: 17.14 Å; Cα contacts (8 Å, |Δi|>4): 54; chains: 1; bounding box: 35×28×43 Å